Protein AF-A0AA38MMX0-F1 (afdb_monomer_lite)

Organism: NCBI:txid2755281

pLDDT: mean 83.79, std 16.42, range [51.78, 98.31]

InterPro domains:
  IPR036865 CRAL-TRIO lipid binding domain superfamily [SSF52087] (2-42)

Foldseek 3Di:
DDDDALQPDDVVVVGNDHHPVVVVVVVVVVCVVCVVVVVVVVPDDDPCVPVPDQDPDVPPPPPRDPDPPDDDD

Structure (mmCIF, N/CA/C/O backbone):
data_AF-A0AA38MMX0-F1
#
_entry.id   AF-A0AA38MMX0-F1
#
loop_
_atom_site.group_PDB
_atom_site.id
_atom_site.type_symbol
_atom_site.label_atom_id
_atom_site.label_alt_id
_atom_site.label_comp_id
_atom_site.label_asym_id
_atom_site.label_entity_id
_atom_site.label_seq_id
_atom_site.pdbx_PDB_ins_code
_atom_site.Cartn_x
_atom_site.Cartn_y
_atom_site.Cartn_z
_atom_site.occupancy
_atom_site.B_iso_or_equiv
_atom_site.auth_seq_id
_atom_site.auth_comp_id
_atom_site.auth_asym_id
_atom_site.auth_atom_id
_atom_site.pdbx_PDB_model_num
ATOM 1 N N . MET A 1 1 ? -25.798 6.991 -3.312 1.00 52.50 1 MET A N 1
ATOM 2 C CA . MET A 1 1 ? -24.647 6.875 -2.395 1.00 52.50 1 MET A CA 1
ATOM 3 C C . MET A 1 1 ? -24.532 5.420 -2.001 1.00 52.50 1 MET A C 1
ATOM 5 O O . MET A 1 1 ? -25.405 4.916 -1.303 1.00 52.50 1 MET A O 1
ATOM 9 N N . GLU A 1 2 ? -23.538 4.734 -2.549 1.00 66.75 2 GLU A N 1
ATOM 10 C CA . GLU A 1 2 ? -23.231 3.350 -2.201 1.00 66.75 2 GLU A CA 1
ATOM 11 C C . GLU A 1 2 ? -22.774 3.295 -0.737 1.00 66.75 2 GLU A C 1
ATOM 13 O O . GLU A 1 2 ? -21.970 4.122 -0.304 1.00 66.75 2 GLU A O 1
ATOM 18 N N . LYS A 1 3 ? -23.375 2.406 0.060 1.00 80.88 3 LYS A N 1
ATOM 19 C CA . LYS A 1 3 ? -23.097 2.306 1.497 1.00 80.88 3 LYS A CA 1
ATOM 20 C C . LYS A 1 3 ? -22.057 1.218 1.718 1.00 80.88 3 LYS A C 1
ATOM 22 O O . LYS A 1 3 ? -22.351 0.040 1.543 1.00 80.88 3 LYS A O 1
ATOM 27 N N . ILE A 1 4 ? -20.864 1.629 2.127 1.00 85.38 4 ILE A N 1
ATOM 28 C CA . ILE A 1 4 ? -19.805 0.730 2.588 1.00 85.38 4 ILE A CA 1
ATOM 29 C C . ILE A 1 4 ? -20.284 0.049 3.8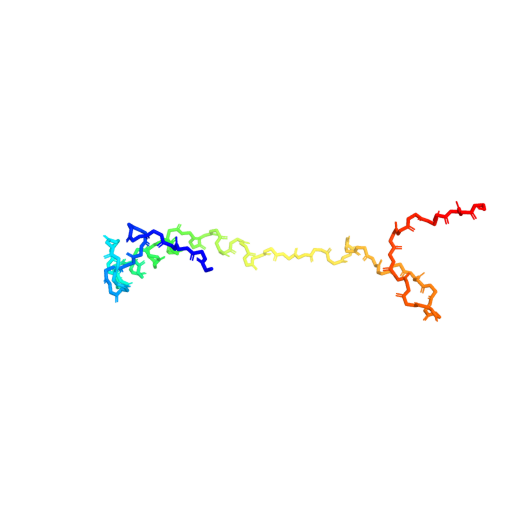82 1.00 85.38 4 ILE A C 1
ATOM 31 O O . ILE A 1 4 ? -20.857 0.699 4.761 1.00 85.38 4 ILE A O 1
ATOM 35 N N . GLY A 1 5 ? -20.105 -1.271 3.982 1.00 92.69 5 GLY A N 1
ATOM 36 C CA . GLY A 1 5 ? -20.521 -2.047 5.151 1.00 92.69 5 GLY A CA 1
ATOM 37 C C . GLY A 1 5 ? -19.731 -1.660 6.404 1.00 92.69 5 GLY A C 1
ATOM 38 O O . GLY A 1 5 ? -18.519 -1.480 6.344 1.00 92.69 5 GLY A O 1
ATOM 39 N N . LYS A 1 6 ? -20.401 -1.569 7.561 1.00 92.62 6 LYS A N 1
ATOM 40 C CA . LYS A 1 6 ? -19.736 -1.209 8.830 1.00 92.62 6 LYS A CA 1
ATOM 41 C C . LYS A 1 6 ? -18.661 -2.208 9.256 1.00 92.62 6 LYS A C 1
ATOM 43 O O . LYS A 1 6 ? -17.737 -1.819 9.954 1.00 92.62 6 LYS A O 1
ATOM 48 N N . GLU A 1 7 ? -18.786 -3.461 8.831 1.00 95.12 7 GLU A N 1
ATOM 49 C CA . GLU A 1 7 ? -17.844 -4.531 9.173 1.00 95.12 7 GLU A CA 1
ATOM 50 C C . GLU A 1 7 ? -16.441 -4.301 8.595 1.00 95.12 7 GLU A C 1
ATOM 52 O O . GLU A 1 7 ? -15.481 -4.759 9.189 1.00 95.12 7 GLU A O 1
ATOM 57 N N . ILE A 1 8 ? -16.310 -3.578 7.475 1.00 93.81 8 ILE A N 1
ATOM 58 C CA . ILE A 1 8 ? -15.012 -3.331 6.813 1.00 93.81 8 ILE A CA 1
ATOM 59 C C . ILE A 1 8 ? -14.436 -1.945 7.105 1.00 93.81 8 ILE A C 1
ATOM 61 O O . ILE A 1 8 ? -13.351 -1.603 6.641 1.00 93.81 8 ILE A O 1
ATOM 65 N N . LEU A 1 9 ? -15.195 -1.112 7.815 1.00 94.62 9 LEU A N 1
ATOM 66 C CA . LEU A 1 9 ? -14.787 0.243 8.138 1.00 94.62 9 LEU A CA 1
ATOM 67 C C . LEU A 1 9 ? -14.054 0.231 9.491 1.00 94.62 9 LEU A C 1
ATOM 69 O O . LEU A 1 9 ? -14.537 -0.435 10.410 1.00 94.62 9 LEU A O 1
ATOM 73 N N . PRO A 1 10 ? -12.937 0.961 9.646 1.00 96.94 10 PRO A N 1
ATOM 74 C CA . PRO A 1 10 ? -12.223 1.045 10.918 1.00 96.94 10 PRO A CA 1
ATOM 75 C C . PRO A 1 10 ? -13.109 1.559 12.054 1.00 96.94 10 PRO A C 1
ATOM 77 O O . PRO A 1 10 ? -14.005 2.386 11.825 1.00 96.94 10 PRO A O 1
ATOM 80 N N . VAL A 1 11 ? -12.832 1.126 13.287 1.00 97.25 11 VAL A N 1
ATOM 81 C CA . VAL A 1 11 ? -13.534 1.623 14.485 1.00 97.25 11 VAL A CA 1
ATOM 82 C C . VAL A 1 11 ? -13.485 3.150 14.605 1.00 97.25 11 VAL A C 1
ATOM 84 O O . VAL A 1 11 ? -14.505 3.766 14.914 1.00 97.25 11 VAL A O 1
ATOM 87 N N . ASP A 1 12 ? -12.363 3.779 14.246 1.00 96.69 12 ASP A N 1
ATOM 88 C CA . ASP A 1 12 ? -12.178 5.239 14.308 1.00 96.69 12 ASP A CA 1
ATOM 89 C C . ASP A 1 12 ? -13.068 6.004 13.316 1.00 96.69 12 ASP A C 1
ATOM 91 O O . ASP A 1 12 ? -13.313 7.200 13.461 1.00 96.69 12 ASP A O 1
ATOM 95 N N . CYS A 1 13 ? -13.586 5.308 12.303 1.00 94.00 13 CYS A N 1
ATOM 96 C CA . CYS A 1 13 ? -14.512 5.843 11.311 1.00 94.00 13 CYS A CA 1
ATOM 97 C C . CYS A 1 13 ? -15.972 5.424 11.577 1.00 94.00 13 CYS A C 1
ATOM 99 O O . CYS A 1 13 ? -16.837 5.624 10.724 1.00 94.00 13 CYS A O 1
ATOM 101 N N . GLY A 1 14 ? -16.277 4.849 12.746 1.00 93.19 14 GLY A N 1
ATOM 102 C CA . GLY A 1 14 ? -17.627 4.404 13.111 1.00 93.19 14 GLY A CA 1
ATOM 103 C C . GLY A 1 14 ? -18.016 3.032 12.545 1.00 93.19 14 GLY A C 1
ATOM 104 O O . GLY A 1 14 ? -19.211 2.725 12.422 1.00 93.19 14 GLY A O 1
ATOM 105 N N . GLY A 1 15 ? -17.019 2.226 12.171 1.00 95.06 15 GLY A N 1
ATOM 106 C CA . GLY A 1 15 ? -17.174 0.834 11.768 1.00 95.06 15 GLY A CA 1
ATOM 107 C C . GLY A 1 15 ? -16.843 -0.163 12.879 1.00 95.06 15 GLY A C 1
ATOM 108 O O . GLY A 1 15 ? -17.002 0.137 14.062 1.00 95.06 15 GLY A O 1
ATOM 109 N N . LYS A 1 16 ? -16.448 -1.375 12.485 1.00 96.69 16 LYS A N 1
ATOM 110 C CA . LYS A 1 16 ? -16.145 -2.506 13.379 1.00 96.69 16 LYS A CA 1
ATOM 111 C C . LYS A 1 16 ? -14.827 -3.222 13.061 1.00 96.69 16 LYS A C 1
ATOM 113 O O . LYS A 1 16 ? -14.474 -4.155 13.775 1.00 96.69 16 LYS A O 1
ATOM 118 N N . GLU A 1 17 ? -14.128 -2.821 12.005 1.00 96.50 17 GLU A N 1
ATOM 119 C CA . GLU A 1 17 ? -12.782 -3.317 11.712 1.00 96.50 17 GLU A CA 1
ATOM 120 C C . GLU A 1 17 ? -11.764 -2.686 12.678 1.00 96.50 17 GLU A C 1
ATOM 122 O O . GLU A 1 17 ? -12.092 -1.729 13.380 1.00 96.50 17 GLU A O 1
ATOM 127 N N . LYS A 1 18 ? -10.530 -3.203 12.697 1.00 97.25 18 LYS A N 1
ATOM 128 C CA . LYS A 1 18 ? -9.384 -2.664 13.455 1.00 97.25 18 LYS A CA 1
ATOM 129 C C . LYS A 1 18 ? -9.223 -1.145 13.353 1.00 97.25 18 LYS A C 1
ATOM 131 O O . LYS A 1 18 ? -9.715 -0.512 12.414 1.00 97.25 18 LYS A O 1
ATOM 136 N N . SER A 1 19 ? -8.513 -0.568 14.320 1.00 97.88 19 SER A N 1
ATOM 137 C CA . SER A 1 19 ? -8.207 0.863 14.311 1.00 97.88 19 SER A CA 1
ATOM 138 C C . SER A 1 19 ? -7.351 1.238 13.100 1.00 97.88 19 SER A C 1
ATOM 140 O O . SER A 1 19 ? -6.684 0.402 12.484 1.00 97.88 19 SER A O 1
ATOM 142 N N . LEU A 1 20 ? -7.360 2.519 12.745 1.00 97.31 20 LEU A N 1
ATOM 143 C CA . LEU A 1 20 ? -6.497 3.053 11.695 1.00 97.31 20 LEU A CA 1
ATOM 144 C C . LEU A 1 20 ? -5.018 2.813 12.005 1.00 97.31 20 LEU A C 1
ATOM 146 O O . LEU A 1 20 ? -4.252 2.512 11.093 1.00 97.31 20 LEU A O 1
ATOM 150 N N . GLU A 1 21 ? -4.631 2.919 13.275 1.00 98.00 21 GLU A N 1
ATOM 151 C CA . GLU A 1 21 ? -3.261 2.681 13.730 1.00 98.00 21 GLU A CA 1
ATOM 152 C C . GLU A 1 21 ? -2.848 1.218 13.517 1.00 98.00 21 GLU A C 1
ATOM 154 O O . GLU A 1 21 ? -1.842 0.954 12.861 1.00 98.00 21 GLU A O 1
ATOM 159 N N . GLU A 1 22 ? -3.675 0.265 13.952 1.00 98.06 22 GLU A N 1
ATOM 160 C CA . GLU A 1 22 ? -3.421 -1.170 13.768 1.00 98.06 22 GLU A CA 1
ATOM 161 C C . GLU A 1 22 ? -3.351 -1.543 12.281 1.00 98.06 22 GLU A C 1
ATOM 163 O O . GLU A 1 22 ? -2.463 -2.277 11.845 1.00 98.06 22 GLU A O 1
ATOM 168 N N . LEU A 1 23 ? -4.274 -1.014 11.472 1.00 98.00 23 LEU A N 1
ATOM 169 C CA . LEU A 1 23 ? -4.281 -1.242 10.028 1.00 98.00 23 LEU A CA 1
ATOM 170 C C . LEU A 1 23 ? -3.038 -0.658 9.354 1.00 98.00 23 LEU A C 1
ATOM 172 O O . LEU A 1 23 ? -2.497 -1.270 8.432 1.00 98.00 23 LEU A O 1
ATOM 176 N N . GLN A 1 24 ? -2.570 0.502 9.810 1.00 97.88 24 GLN A N 1
ATOM 177 C CA . GLN A 1 24 ? -1.354 1.127 9.308 1.00 97.88 24 GLN A CA 1
ATOM 178 C C . GLN A 1 24 ? -0.116 0.286 9.649 1.00 97.88 24 GLN A C 1
ATOM 180 O O . GLN A 1 24 ? 0.719 0.054 8.774 1.00 97.88 24 GLN A O 1
ATOM 185 N N . GLU A 1 25 ? 0.000 -0.214 10.878 1.00 98.31 25 GLU A N 1
ATOM 186 C CA . GLU A 1 25 ? 1.095 -1.108 11.272 1.00 98.31 25 GLU A CA 1
ATOM 187 C C . GLU A 1 25 ? 1.100 -2.404 10.454 1.00 98.31 25 GLU A C 1
ATOM 189 O O . GLU A 1 25 ? 2.139 -2.795 9.914 1.00 98.31 25 GLU A O 1
ATOM 194 N N . MET A 1 26 ? -0.068 -3.034 10.289 1.00 97.94 26 MET A N 1
ATOM 195 C CA . MET A 1 26 ? -0.226 -4.219 9.441 1.00 97.94 26 MET A CA 1
ATOM 196 C C . MET A 1 26 ? 0.182 -3.934 7.992 1.00 97.94 26 MET A C 1
ATOM 198 O O . MET A 1 26 ? 0.834 -4.758 7.348 1.00 97.94 26 MET A O 1
ATOM 202 N N . LEU A 1 27 ? -0.176 -2.760 7.471 1.00 97.62 27 LEU A N 1
ATOM 203 C CA . LEU A 1 27 ? 0.191 -2.347 6.123 1.00 97.62 27 LEU A CA 1
ATOM 204 C C . LEU A 1 27 ? 1.708 -2.145 5.985 1.00 97.62 27 LEU A C 1
ATOM 206 O O . LEU A 1 27 ? 2.287 -2.589 4.994 1.00 97.62 27 LEU A O 1
ATOM 210 N N . TYR A 1 28 ? 2.371 -1.539 6.973 1.00 97.56 28 TYR A N 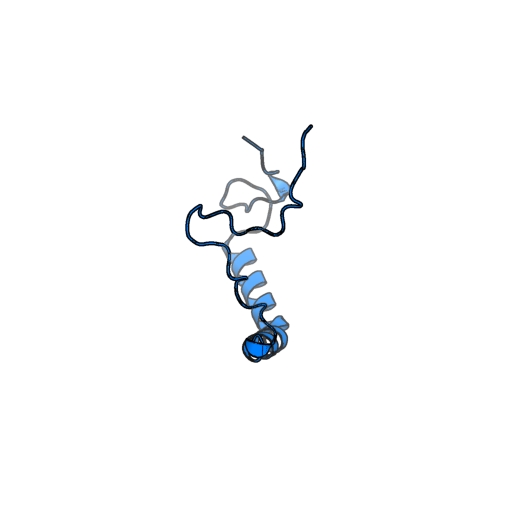1
ATOM 211 C CA . TYR A 1 28 ? 3.830 -1.396 6.972 1.00 97.56 28 TYR A CA 1
ATOM 212 C C . TYR A 1 28 ? 4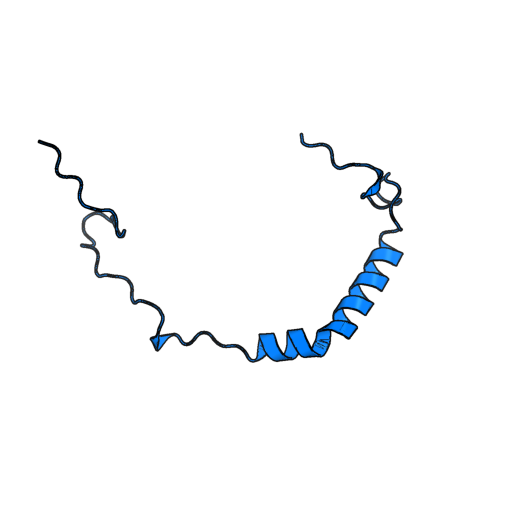.551 -2.741 7.007 1.00 97.56 28 TYR A C 1
ATOM 214 O O . TYR A 1 28 ? 5.487 -2.949 6.234 1.00 97.56 28 TYR A O 1
ATOM 222 N N . GLN A 1 29 ? 4.090 -3.677 7.838 1.00 98.06 29 GLN A N 1
ATOM 223 C CA . GLN A 1 29 ? 4.624 -5.041 7.851 1.00 98.06 29 GLN A CA 1
ATOM 224 C C . GLN A 1 29 ? 4.461 -5.696 6.479 1.00 98.06 29 GLN A C 1
ATOM 226 O O . GLN A 1 29 ? 5.404 -6.290 5.958 1.00 98.06 29 GLN A O 1
AT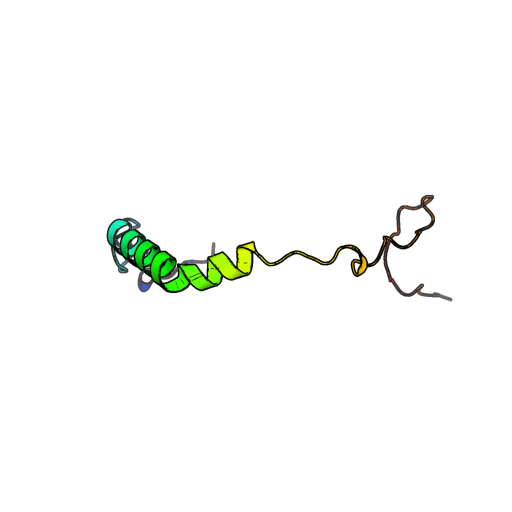OM 231 N N . LYS A 1 30 ? 3.303 -5.499 5.836 1.00 97.62 30 LYS A N 1
ATOM 232 C CA . LYS A 1 30 ? 3.048 -6.023 4.495 1.00 97.62 30 LYS A CA 1
ATOM 233 C C . LYS A 1 30 ? 3.992 -5.435 3.447 1.00 97.62 30 LYS A C 1
ATOM 235 O O . LYS A 1 30 ? 4.448 -6.154 2.561 1.00 97.62 30 LYS A O 1
ATOM 240 N N . PHE A 1 31 ? 4.321 -4.149 3.543 1.00 97.19 31 PHE A N 1
ATOM 241 C CA . PHE A 1 31 ? 5.319 -3.540 2.665 1.00 97.19 31 PHE A CA 1
ATOM 242 C C . PHE A 1 31 ? 6.715 -4.129 2.871 1.00 97.19 31 PHE A C 1
ATOM 244 O O . PHE A 1 31 ? 7.384 -4.416 1.879 1.00 97.19 31 PHE A O 1
ATOM 251 N N . GLU A 1 32 ? 7.134 -4.357 4.118 1.00 97.12 3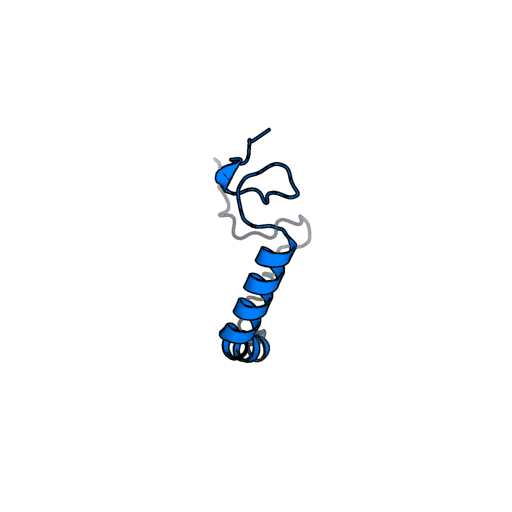2 GLU A N 1
ATOM 252 C CA . GLU A 1 32 ? 8.439 -4.965 4.397 1.00 97.12 32 GLU A CA 1
ATOM 253 C C . GLU A 1 32 ? 8.499 -6.418 3.894 1.00 97.12 32 GLU A C 1
ATOM 255 O O . GLU A 1 32 ? 9.470 -6.795 3.241 1.00 97.12 32 GLU A O 1
ATOM 260 N N . GLU A 1 33 ? 7.429 -7.205 4.078 1.00 98.12 33 GLU A N 1
ATOM 261 C CA . GLU A 1 33 ? 7.300 -8.562 3.513 1.00 98.12 33 GLU A CA 1
ATOM 262 C C . GLU A 1 33 ? 7.458 -8.584 1.982 1.00 98.12 33 GLU A C 1
ATOM 264 O O . GLU A 1 33 ? 7.996 -9.535 1.416 1.00 98.12 33 GLU A O 1
ATOM 269 N N . HIS A 1 34 ? 6.980 -7.542 1.296 1.00 97.44 34 HIS A N 1
ATOM 270 C CA . HIS A 1 34 ? 6.986 -7.443 -0.166 1.00 97.44 34 HIS A CA 1
ATOM 271 C C . HIS A 1 34 ? 8.118 -6.569 -0.726 1.00 97.44 34 HIS A C 1
ATOM 273 O O . HIS A 1 34 ? 8.130 -6.253 -1.919 1.00 97.44 34 HIS A O 1
ATOM 279 N N . LYS A 1 35 ? 9.106 -6.202 0.091 1.00 97.06 35 LYS A N 1
ATOM 280 C CA . LYS A 1 35 ? 10.216 -5.322 -0.300 1.00 97.06 35 LYS A CA 1
ATOM 281 C C . LYS A 1 35 ? 10.975 -5.797 -1.538 1.00 97.06 35 LYS A C 1
ATOM 283 O O . LYS A 1 35 ? 11.275 -4.994 -2.425 1.00 97.06 35 LYS A O 1
ATOM 288 N N . ASP A 1 36 ? 11.238 -7.097 -1.643 1.00 97.12 36 ASP A N 1
ATOM 289 C CA . ASP A 1 36 ? 11.930 -7.673 -2.801 1.00 97.12 36 ASP A CA 1
ATOM 290 C C . ASP A 1 36 ? 11.100 -7.566 -4.081 1.00 97.12 36 ASP A C 1
ATOM 292 O O . ASP A 1 36 ? 11.645 -7.294 -5.152 1.00 97.12 36 ASP A O 1
ATOM 296 N N . TYR A 1 37 ? 9.779 -7.726 -3.977 1.00 97.00 37 TYR A N 1
ATOM 297 C CA . TYR A 1 37 ? 8.866 -7.539 -5.101 1.00 97.00 37 TYR A CA 1
ATOM 298 C C . TYR A 1 37 ? 8.906 -6.088 -5.594 1.00 97.00 37 TYR A C 1
ATOM 300 O O . TYR A 1 37 ? 9.097 -5.852 -6.786 1.00 97.00 37 TYR A O 1
ATOM 308 N N . PHE A 1 38 ? 8.832 -5.110 -4.686 1.00 96.50 38 PHE A N 1
ATOM 309 C CA . PHE A 1 38 ? 8.944 -3.696 -5.057 1.00 96.50 38 PHE A CA 1
ATOM 310 C C . PHE A 1 38 ? 10.323 -3.344 -5.629 1.00 96.50 38 PHE A C 1
ATOM 312 O O . PHE A 1 38 ? 10.409 -2.606 -6.606 1.00 96.50 38 PHE A O 1
ATOM 319 N N . THR A 1 39 ? 11.395 -3.935 -5.098 1.00 96.81 39 THR A N 1
ATOM 320 C CA . THR A 1 39 ? 12.758 -3.768 -5.629 1.00 96.81 39 THR A CA 1
ATOM 321 C C . THR A 1 39 ? 12.887 -4.318 -7.050 1.00 96.81 39 THR A C 1
ATOM 323 O O . THR A 1 39 ? 13.606 -3.760 -7.877 1.00 96.81 39 THR A O 1
ATOM 326 N N . GLN A 1 40 ? 12.205 -5.423 -7.359 1.00 96.94 40 GLN A N 1
ATOM 327 C CA . GLN A 1 40 ? 12.154 -5.965 -8.716 1.00 96.94 40 GLN A CA 1
ATOM 328 C C . GLN A 1 40 ? 11.329 -5.072 -9.639 1.00 96.94 40 GLN A C 1
ATOM 330 O O . GLN A 1 40 ? 11.796 -4.766 -10.735 1.00 96.94 40 GLN A O 1
ATOM 335 N N . LEU A 1 41 ? 10.156 -4.610 -9.192 1.00 96.19 41 LEU A N 1
ATOM 336 C CA . LEU A 1 41 ? 9.327 -3.672 -9.951 1.00 96.19 41 LEU A CA 1
ATOM 337 C C . LEU A 1 41 ? 10.092 -2.394 -10.306 1.00 96.19 41 LEU A C 1
ATOM 339 O O . LEU A 1 41 ? 10.016 -1.946 -11.447 1.00 96.19 41 LEU A O 1
ATOM 343 N N . ASP A 1 42 ? 10.878 -1.849 -9.376 1.00 95.31 42 ASP A N 1
ATOM 344 C CA . ASP A 1 42 ? 11.675 -0.640 -9.611 1.00 95.31 42 ASP A CA 1
ATOM 345 C C . ASP A 1 42 ? 12.775 -0.837 -10.667 1.00 95.31 42 ASP A C 1
ATOM 347 O O . ASP A 1 42 ? 13.216 0.118 -11.305 1.00 95.31 42 ASP A O 1
ATOM 351 N N . LYS A 1 43 ? 13.187 -2.080 -10.932 1.00 95.38 43 LYS A N 1
ATOM 352 C CA . LYS A 1 43 ? 14.130 -2.407 -12.014 1.00 95.38 43 LYS A CA 1
ATOM 353 C C . LYS A 1 43 ? 13.444 -2.569 -13.365 1.00 95.38 43 LYS A C 1
ATOM 355 O O . LYS A 1 43 ? 14.121 -2.525 -14.393 1.00 95.38 43 LYS A O 1
ATOM 360 N N . LEU A 1 44 ? 12.126 -2.760 -13.395 1.00 94.00 44 LEU A N 1
ATOM 361 C CA . LEU A 1 44 ? 11.403 -2.920 -14.648 1.00 94.00 44 LEU A CA 1
ATOM 362 C C . LEU A 1 44 ? 11.367 -1.586 -15.397 1.00 94.00 44 LEU A C 1
ATOM 364 O O . LEU A 1 44 ? 11.035 -0.528 -14.858 1.00 94.00 44 LEU A O 1
ATOM 368 N N . ARG A 1 45 ? 11.725 -1.632 -16.677 1.00 90.56 45 ARG A N 1
ATOM 369 C CA . ARG A 1 45 ? 11.628 -0.502 -17.600 1.00 90.56 45 ARG A CA 1
ATOM 370 C C . ARG A 1 45 ? 10.832 -0.947 -18.811 1.00 90.56 45 ARG A C 1
ATOM 372 O O . ARG A 1 45 ? 10.979 -2.073 -19.283 1.00 90.56 45 ARG A O 1
ATOM 379 N N . ILE A 1 46 ? 9.979 -0.056 -19.301 1.00 88.56 46 ILE A N 1
ATOM 380 C CA . ILE A 1 46 ? 9.280 -0.275 -20.562 1.00 88.56 46 ILE A CA 1
ATOM 381 C C . ILE A 1 46 ? 10.320 -0.167 -21.671 1.00 88.56 46 ILE A C 1
ATOM 383 O O . ILE A 1 46 ? 11.070 0.807 -21.735 1.00 88.56 46 ILE A O 1
ATOM 387 N N . ASN A 1 47 ? 10.360 -1.169 -22.543 1.00 90.19 47 ASN A N 1
ATOM 388 C CA . ASN A 1 47 ? 11.114 -1.057 -23.777 1.00 90.19 47 ASN A CA 1
ATOM 389 C C . ASN A 1 47 ? 10.342 -0.146 -24.744 1.00 90.19 47 ASN A C 1
ATOM 391 O O . ASN A 1 47 ? 9.400 -0.580 -25.408 1.00 90.19 47 ASN A O 1
ATOM 395 N N . GLU A 1 48 ? 10.732 1.125 -24.786 1.00 87.19 48 GLU A N 1
ATOM 396 C CA . GLU A 1 48 ? 10.099 2.150 -25.619 1.00 87.19 48 GLU A CA 1
ATOM 397 C C . GLU A 1 48 ? 10.226 1.875 -27.124 1.00 87.19 48 GLU A C 1
ATOM 399 O O . GLU A 1 48 ? 9.375 2.327 -27.886 1.00 87.19 48 GLU A O 1
ATOM 404 N N . ASP A 1 49 ? 11.200 1.073 -27.566 1.00 87.62 49 ASP A N 1
ATOM 405 C CA . ASP A 1 49 ? 11.321 0.694 -28.980 1.00 87.62 49 ASP A CA 1
ATOM 406 C C . ASP A 1 49 ? 10.153 -0.186 -29.446 1.00 87.62 49 ASP A C 1
ATOM 408 O O . ASP A 1 49 ? 9.782 -0.174 -30.621 1.00 87.62 49 ASP A O 1
ATOM 412 N N . LEU A 1 50 ? 9.546 -0.932 -28.515 1.00 86.25 50 LEU A N 1
ATOM 413 C CA . LEU A 1 50 ? 8.357 -1.748 -28.762 1.00 86.25 50 LEU A CA 1
ATOM 414 C C . LEU A 1 50 ? 7.057 -0.960 -28.603 1.00 86.25 50 LEU A C 1
ATOM 416 O O . LEU A 1 50 ? 5.990 -1.476 -28.942 1.00 86.25 50 LEU A O 1
ATOM 420 N N . ARG A 1 51 ? 7.111 0.276 -28.089 1.00 85.81 51 ARG A N 1
ATOM 421 C CA . ARG A 1 51 ? 5.922 1.120 -27.998 1.00 85.81 51 ARG A CA 1
ATOM 422 C C . ARG A 1 51 ? 5.476 1.448 -29.427 1.00 85.81 51 ARG A C 1
ATOM 424 O O . ARG A 1 51 ? 6.244 2.057 -30.176 1.00 85.81 51 ARG A O 1
ATOM 431 N N . PRO A 1 52 ? 4.241 1.095 -29.830 1.00 80.38 52 PRO A N 1
ATOM 432 C CA . PRO A 1 52 ? 3.738 1.469 -31.141 1.00 80.38 52 PRO A CA 1
ATOM 433 C C . PRO A 1 52 ? 3.819 2.990 -31.288 1.00 80.38 52 PRO A C 1
ATOM 435 O O . PRO A 1 52 ? 3.214 3.731 -30.508 1.00 80.38 52 PRO A O 1
ATOM 438 N N . ARG A 1 53 ? 4.598 3.472 -32.264 1.00 70.38 53 ARG A N 1
ATOM 439 C CA . ARG A 1 53 ? 4.608 4.901 -32.596 1.00 70.38 53 ARG A CA 1
ATOM 440 C C . ARG A 1 53 ? 3.187 5.319 -32.956 1.00 70.38 53 ARG A C 1
ATOM 442 O O . ARG A 1 53 ? 2.452 4.539 -33.564 1.00 70.38 53 ARG A O 1
ATOM 449 N N . ARG A 1 54 ? 2.812 6.555 -32.602 1.00 65.19 54 ARG A N 1
ATOM 450 C CA . ARG A 1 54 ? 1.555 7.141 -33.080 1.00 65.19 54 ARG A CA 1
ATOM 451 C C . ARG A 1 54 ? 1.502 6.942 -34.594 1.00 65.19 54 ARG A C 1
ATOM 453 O O . ARG A 1 54 ? 2.427 7.342 -35.303 1.00 65.19 54 ARG A O 1
ATOM 460 N N . LEU A 1 55 ? 0.446 6.282 -35.064 1.00 63.53 55 LEU A N 1
ATOM 461 C CA . LEU A 1 55 ? 0.119 6.262 -36.482 1.00 63.53 55 LEU A CA 1
ATOM 462 C C . LEU A 1 55 ? 0.045 7.725 -36.932 1.00 63.53 55 LEU A C 1
ATOM 464 O O . LEU A 1 55 ? -0.518 8.550 -36.209 1.00 63.53 55 LEU A O 1
ATOM 468 N N . LYS A 1 56 ? 0.626 8.056 -38.090 1.00 59.16 56 LYS A N 1
ATOM 469 C CA . LYS A 1 56 ? 0.360 9.344 -38.737 1.00 59.16 56 LYS A CA 1
ATOM 470 C C . LYS A 1 56 ? -1.130 9.357 -39.091 1.00 59.16 56 LYS A C 1
ATOM 472 O O . LYS A 1 56 ? -1.514 8.844 -40.135 1.00 59.16 56 LYS A O 1
ATOM 477 N N . SER A 1 57 ? -1.978 9.834 -38.186 1.00 57.62 57 SER A N 1
ATOM 478 C CA . SER A 1 57 ? -3.330 10.253 -38.538 1.00 57.62 57 SER A CA 1
ATOM 479 C C . SER A 1 57 ? -3.189 11.518 -39.365 1.00 57.62 57 SER A C 1
ATOM 481 O O . SER A 1 57 ? -2.400 12.379 -38.978 1.00 57.62 57 SER A O 1
ATOM 483 N N . ASP A 1 58 ? -3.937 11.641 -40.459 1.00 58.03 58 ASP A N 1
ATOM 484 C CA . ASP A 1 58 ? -4.078 12.920 -41.153 1.00 58.03 58 ASP A CA 1
ATOM 485 C C . ASP A 1 58 ? -4.479 13.983 -40.120 1.00 58.03 58 ASP A C 1
ATOM 487 O O . ASP A 1 58 ? -5.579 13.968 -39.561 1.00 58.03 58 ASP A O 1
ATOM 491 N N . GLU A 1 59 ? -3.539 14.876 -39.808 1.00 55.09 59 GLU A N 1
ATOM 492 C CA . GLU A 1 59 ? -3.647 15.870 -38.735 1.00 55.09 59 GLU A CA 1
ATOM 493 C C . GLU A 1 59 ? -4.746 16.909 -39.010 1.00 55.09 59 GLU A C 1
ATOM 495 O O . GLU A 1 59 ? -5.084 17.698 -38.133 1.00 55.09 59 GLU A O 1
ATOM 500 N N . MET A 1 60 ? -5.361 16.877 -40.196 1.00 55.81 60 MET A N 1
ATOM 501 C CA . MET A 1 60 ? -6.390 17.827 -40.606 1.00 55.81 60 MET A CA 1
ATOM 502 C C . MET A 1 60 ? -7.713 17.680 -39.833 1.00 55.81 60 MET A C 1
ATOM 504 O O . MET A 1 60 ? -8.450 18.656 -39.731 1.00 55.81 60 MET A O 1
ATOM 50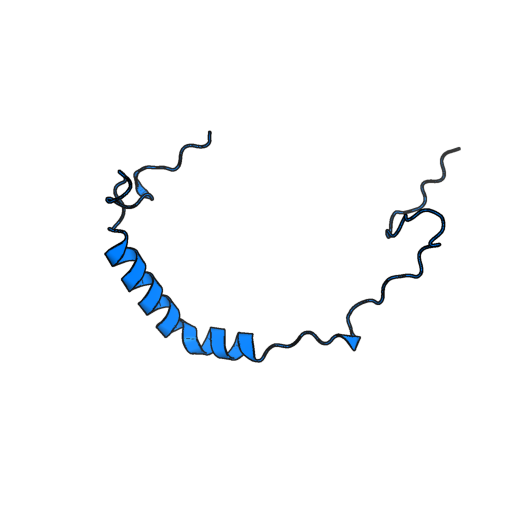8 N N . PHE A 1 61 ? -8.015 16.507 -39.252 1.00 61.06 61 PHE A N 1
ATOM 509 C CA . PHE A 1 61 ? -9.299 16.276 -38.561 1.00 61.06 61 PHE A CA 1
ATOM 510 C C . PHE A 1 61 ? -9.198 15.628 -37.171 1.00 61.06 61 PHE A C 1
ATOM 512 O O . PHE A 1 61 ? -10.225 15.331 -36.567 1.00 61.06 61 PHE A O 1
ATOM 519 N N . GLY A 1 62 ? -7.994 15.391 -36.636 1.00 55.25 62 GLY A N 1
ATOM 520 C CA . GLY A 1 62 ? -7.815 14.900 -35.257 1.00 55.25 62 GLY A CA 1
ATOM 521 C C . GLY A 1 62 ? -8.383 13.501 -34.960 1.00 55.25 62 GLY A C 1
ATOM 522 O O . GLY A 1 62 ? -8.368 13.060 -33.811 1.00 55.25 62 GLY A O 1
ATOM 523 N N . LEU A 1 63 ? -8.850 12.768 -35.973 1.00 56.72 63 LEU A N 1
ATOM 524 C CA . LEU A 1 63 ? -9.377 11.410 -35.838 1.00 56.72 63 LEU A CA 1
ATOM 525 C C . LEU A 1 63 ? -8.221 10.403 -35.801 1.00 56.72 63 LEU A C 1
ATOM 527 O O . LEU A 1 63 ? -7.971 9.659 -36.746 1.00 56.72 63 LEU A O 1
ATOM 531 N N . SER A 1 64 ? -7.482 10.393 -34.693 1.00 51.78 64 SER A N 1
ATOM 532 C CA . SER A 1 64 ? -6.488 9.353 -34.423 1.00 51.78 64 SER A CA 1
ATOM 533 C C . SER A 1 64 ? -7.157 8.159 -33.736 1.00 51.78 64 SER A C 1
ATOM 535 O O . SER A 1 64 ? -7.380 8.146 -32.529 1.00 51.78 64 SER A O 1
ATOM 537 N N . GLY A 1 65 ? -7.505 7.136 -34.517 1.00 57.44 65 GLY A N 1
ATOM 538 C CA . GLY A 1 65 ? -8.047 5.884 -33.995 1.00 57.44 65 GLY A CA 1
ATOM 539 C C . GLY A 1 65 ? -7.995 4.758 -35.021 1.00 57.44 65 GLY A C 1
ATOM 540 O O . GLY A 1 65 ? -8.002 4.998 -36.222 1.00 57.44 65 GLY A O 1
ATOM 541 N N . ASN A 1 66 ? -7.973 3.512 -34.549 1.00 60.38 66 ASN A N 1
ATOM 542 C CA . ASN A 1 66 ? -8.039 2.306 -35.386 1.00 60.38 66 ASN A CA 1
ATOM 543 C C . ASN A 1 66 ? -9.496 1.962 -35.767 1.00 60.38 66 ASN A C 1
ATOM 545 O O . ASN A 1 66 ? -9.872 0.796 -35.894 1.00 60.38 66 ASN A O 1
ATOM 549 N N . PHE A 1 67 ? -10.357 2.983 -35.831 1.00 64.31 67 PHE A N 1
ATOM 550 C CA . PHE A 1 67 ? -11.775 2.802 -36.092 1.00 64.31 67 PHE A CA 1
ATOM 551 C C . PHE A 1 67 ? -11.933 2.357 -37.545 1.00 64.31 67 PHE A C 1
ATOM 553 O O . PHE A 1 67 ? -11.480 3.046 -38.461 1.00 64.31 67 PHE A O 1
ATOM 560 N N . LYS A 1 68 ? -12.540 1.184 -37.758 1.00 64.44 68 LYS A N 1
ATOM 561 C CA . LYS A 1 68 ? -12.861 0.710 -39.106 1.00 64.44 68 LYS A CA 1
ATOM 562 C C . LYS A 1 68 ? -13.713 1.779 -39.778 1.00 64.44 68 LYS A C 1
ATOM 564 O O . LYS A 1 68 ? -14.758 2.148 -39.249 1.00 64.44 68 LYS A O 1
ATOM 569 N N . LYS A 1 69 ? -13.250 2.277 -40.924 1.00 64.81 69 LYS A N 1
ATOM 570 C CA . LYS A 1 69 ? -14.023 3.195 -41.758 1.00 64.81 69 LYS A CA 1
ATOM 571 C C . LYS A 1 69 ? -15.345 2.494 -42.083 1.00 64.81 69 LYS A C 1
ATOM 573 O O . LYS A 1 69 ? -15.336 1.438 -42.710 1.00 64.81 69 LYS A O 1
ATOM 578 N N . LEU A 1 70 ? -16.445 3.018 -41.553 1.00 70.25 70 LEU A N 1
ATOM 579 C CA . LEU A 1 70 ? -17.779 2.519 -41.847 1.00 70.25 70 LEU A CA 1
ATOM 580 C C . LEU A 1 70 ? -18.177 3.163 -43.175 1.00 70.25 70 LEU A C 1
ATOM 582 O O . LEU A 1 70 ? -18.408 4.370 -43.220 1.00 70.25 70 LEU A O 1
ATOM 586 N N . GLU A 1 71 ? -18.160 2.396 -44.261 1.00 64.94 71 GLU A N 1
ATOM 587 C CA . GLU A 1 71 ? -18.806 2.834 -45.497 1.00 64.94 71 GLU A CA 1
ATOM 588 C C . GLU A 1 71 ? -20.310 2.658 -45.297 1.00 64.94 71 GLU A C 1
ATOM 590 O O . GLU A 1 71 ? -20.788 1.551 -45.047 1.00 64.94 71 GLU A O 1
ATOM 595 N N . ILE A 1 72 ? -21.024 3.779 -45.290 1.00 64.94 72 ILE A N 1
ATOM 596 C CA . ILE A 1 72 ? -22.481 3.818 -45.291 1.00 64.94 72 ILE A CA 1
ATOM 597 C C . ILE A 1 72 ? -22.865 4.197 -46.719 1.00 64.94 72 ILE A C 1
ATOM 599 O O . ILE A 1 72 ? -22.386 5.221 -47.210 1.00 64.94 72 ILE A O 1
ATOM 603 N N . ASP A 1 73 ? -23.656 3.340 -47.358 1.00 54.38 73 ASP A N 1
ATOM 604 C CA . ASP A 1 73 ? -24.328 3.614 -48.635 1.00 54.38 73 ASP A CA 1
ATOM 605 C C . ASP A 1 73 ? -25.502 4.588 -48.422 1.00 54.38 73 ASP A C 1
ATOM 607 O O . ASP A 1 73 ? -26.210 4.433 -47.393 1.00 54.38 73 ASP A O 1
#

Sequence (73 aa):
MEKIGKEILPVDCGGKEKSLEELQEMLYQKFEEHKDYFTQLDKLRINEDLRPRRLKSDEMFGLSGNFKKLEID

Secondary structure (DSSP, 8-state):
-----GGGSBGGGTSSB--HHHHHHHHHHHHHHTHHHHHHHHH----GGGSPPPP---TTS---S--------

Radius of gyration: 24.52 Å; chains: 1; bounding box: 39×26×63 Å